Protein AF-X1N3E1-F1 (afdb_monomer_lite)

Foldseek 3Di:
DVVVVVPAQEDEDECQVTQFVNDWDADPVRATDTDGDPVVLVVLQVCVVVNRAYEYAYLADHPNVVVVLVVSVVRHYPFYYYNDPDPVVCPDPVVRD

Secondary structure (DSSP, 8-state):
-HHHHTT--EEEE-STTTTS-S--EE-TTSPEE----HHHHHHHHHHHHTT-EEEEEESS--HHHHHHHHHHTTTTEEEEEE--S-GGG--SGGGG-

Radius of gyration: 14.09 Å; chains: 1; bounding box: 42×29×33 Å

InterPro domains:
  IPR023214 HAD superfamily [G3DSA:3.40.50.1000] (1-91)
  IPR036412 HAD-like superfamily [SSF56784] (4-72)

Sequence (97 aa):
MRERAKKVKMLILDIDGVMTDGRIIYDTRGNELKCFNVLDGMGFVLLGQAKIKVALITAKGSKAVLRRAIGLKRSAIGFIVAGFKDKRDIHSPGDLL

Structure (mmCIF, N/CA/C/O backbone):
data_AF-X1N3E1-F1
#
_entry.id   AF-X1N3E1-F1
#
loop_
_atom_site.group_PDB
_atom_site.id
_atom_site.type_symbol
_atom_site.label_atom_id
_atom_site.label_alt_id
_atom_site.label_comp_id
_atom_site.label_asym_id
_atom_site.label_entity_id
_atom_site.label_seq_id
_atom_site.pdbx_PDB_ins_code
_atom_site.Cartn_x
_atom_site.Cartn_y
_atom_site.Cartn_z
_atom_site.occupancy
_atom_site.B_iso_or_equiv
_atom_site.auth_seq_id
_atom_site.auth_comp_id
_atom_site.auth_asym_id
_atom_site.auth_atom_id
_atom_site.pdbx_PDB_model_num
ATOM 1 N N . MET A 1 1 ? -22.292 5.517 1.426 1.00 79.44 1 MET A N 1
ATOM 2 C CA . MET A 1 1 ? -20.832 5.243 1.453 1.00 79.44 1 MET A CA 1
ATOM 3 C C . MET A 1 1 ? -20.249 5.273 2.870 1.00 79.44 1 MET A C 1
ATOM 5 O O . MET A 1 1 ? -19.670 4.275 3.277 1.00 79.44 1 MET A O 1
ATOM 9 N N . ARG A 1 2 ? -20.450 6.348 3.652 1.00 93.06 2 ARG A N 1
ATOM 10 C CA . ARG A 1 2 ? -19.916 6.484 5.027 1.00 93.06 2 ARG A CA 1
ATOM 11 C C . ARG A 1 2 ? -20.297 5.338 5.974 1.00 93.06 2 ARG A C 1
ATOM 13 O O . ARG A 1 2 ? -19.426 4.791 6.638 1.00 93.06 2 ARG A O 1
ATOM 20 N N . GLU A 1 3 ? -21.557 4.903 5.958 1.00 95.75 3 GLU A N 1
ATOM 21 C CA . GLU A 1 3 ? -22.015 3.785 6.804 1.00 95.75 3 GLU A CA 1
ATOM 22 C C . GLU A 1 3 ? -21.361 2.439 6.463 1.00 95.75 3 GLU A C 1
ATOM 24 O O . GLU A 1 3 ? -21.175 1.598 7.338 1.00 95.75 3 GLU A O 1
ATOM 29 N N . ARG A 1 4 ? -20.953 2.239 5.202 1.00 93.94 4 ARG A N 1
ATOM 30 C CA . ARG A 1 4 ? -20.171 1.058 4.806 1.00 93.94 4 ARG A CA 1
ATOM 31 C C . ARG A 1 4 ? -18.732 1.175 5.310 1.00 93.94 4 ARG A C 1
ATOM 33 O O . ARG A 1 4 ? -18.216 0.221 5.877 1.00 93.94 4 ARG A O 1
ATOM 40 N N . ALA A 1 5 ? -18.118 2.351 5.162 1.00 92.88 5 ALA A N 1
ATOM 41 C CA . ALA A 1 5 ? -16.736 2.603 5.575 1.00 92.88 5 ALA A CA 1
ATOM 42 C C . ALA A 1 5 ? -16.519 2.435 7.090 1.00 92.88 5 ALA A C 1
ATOM 44 O O . ALA A 1 5 ? -15.524 1.847 7.497 1.00 92.88 5 ALA A O 1
ATOM 45 N N . LYS A 1 6 ? -17.476 2.855 7.930 1.00 94.19 6 LYS A N 1
ATOM 46 C CA . LYS A 1 6 ? -17.409 2.685 9.398 1.00 94.19 6 LYS A CA 1
ATOM 47 C C . LYS A 1 6 ? -17.239 1.229 9.853 1.00 94.19 6 LYS A C 1
ATOM 49 O O . LYS A 1 6 ? -16.729 0.983 10.941 1.00 94.19 6 LYS A O 1
ATOM 54 N N . LYS A 1 7 ? -17.688 0.263 9.045 1.00 95.19 7 LYS A N 1
ATOM 55 C CA . LYS A 1 7 ? -17.621 -1.173 9.359 1.00 95.19 7 LYS A CA 1
ATOM 56 C C . LYS A 1 7 ? -16.311 -1.821 8.904 1.00 95.19 7 LYS A C 1
ATOM 58 O O . LYS A 1 7 ? -16.071 -2.983 9.220 1.00 95.19 7 LYS A O 1
ATOM 63 N N . VAL A 1 8 ? -15.475 -1.101 8.156 1.00 92.81 8 VAL A N 1
ATOM 64 C CA . VAL A 1 8 ? -14.237 -1.636 7.587 1.00 92.81 8 VAL A CA 1
ATOM 65 C C . VAL A 1 8 ? -13.222 -1.899 8.697 1.00 92.81 8 VAL A C 1
ATOM 67 O O . VAL A 1 8 ? -12.911 -1.029 9.505 1.00 92.81 8 VAL A O 1
ATOM 70 N N . LYS A 1 9 ? -12.695 -3.124 8.721 1.00 91.62 9 LYS A N 1
ATOM 71 C CA . LYS A 1 9 ? -11.614 -3.559 9.623 1.00 91.62 9 LYS A CA 1
ATOM 72 C C . LYS A 1 9 ? -10.317 -3.867 8.878 1.00 91.62 9 LYS A C 1
ATOM 74 O O . LYS A 1 9 ? -9.266 -4.002 9.502 1.00 91.62 9 LYS A O 1
ATOM 79 N N . MET A 1 10 ? -10.396 -3.987 7.555 1.00 90.06 10 MET A N 1
ATOM 80 C CA . MET A 1 10 ? -9.278 -4.324 6.690 1.00 90.06 10 MET A CA 1
ATOM 81 C C . MET A 1 10 ? -9.401 -3.600 5.350 1.00 90.06 10 MET A C 1
ATOM 83 O O . MET A 1 10 ? -10.488 -3.529 4.781 1.00 90.06 10 MET A O 1
ATOM 87 N N . LEU A 1 11 ? -8.275 -3.100 4.855 1.00 91.31 11 LEU A N 1
ATOM 88 C CA . LEU A 1 11 ? -8.121 -2.541 3.522 1.00 91.31 11 LEU A CA 1
ATOM 89 C C . LEU A 1 11 ? -7.157 -3.422 2.723 1.00 91.31 11 LEU A C 1
ATOM 91 O O . LEU A 1 11 ? -6.038 -3.681 3.162 1.00 91.31 11 LEU A O 1
ATOM 95 N N . ILE A 1 12 ? -7.598 -3.866 1.551 1.00 90.62 12 ILE A N 1
ATOM 96 C CA . ILE A 1 12 ? -6.786 -4.633 0.609 1.00 90.62 12 ILE A CA 1
ATOM 97 C C . ILE A 1 12 ? -6.531 -3.741 -0.600 1.00 90.62 12 ILE A C 1
ATOM 99 O O . ILE A 1 12 ? -7.482 -3.195 -1.161 1.00 90.62 12 ILE A O 1
ATOM 103 N N . LEU A 1 13 ? -5.266 -3.573 -0.979 1.00 92.06 13 LEU A N 1
ATOM 104 C CA . LEU A 1 13 ? -4.870 -2.714 -2.092 1.00 92.06 13 LEU A CA 1
ATOM 105 C C . LEU A 1 13 ? -4.126 -3.509 -3.157 1.00 92.06 13 LEU A C 1
ATOM 107 O O . LEU A 1 13 ? -3.273 -4.345 -2.846 1.00 92.06 13 LEU A O 1
ATOM 111 N N . ASP A 1 14 ? -4.428 -3.190 -4.413 1.00 91.31 14 ASP A N 1
ATOM 112 C CA . ASP A 1 14 ? -3.503 -3.462 -5.505 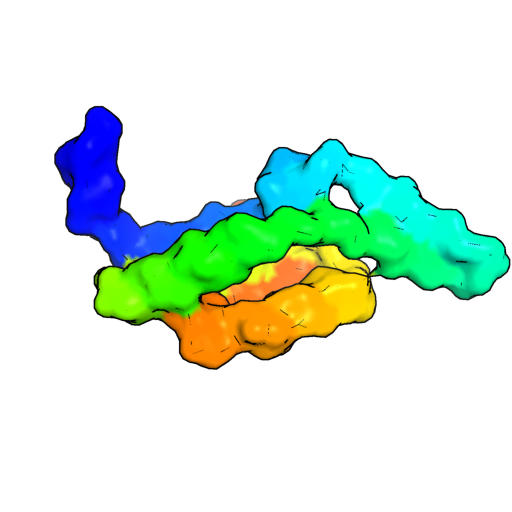1.00 91.31 14 ASP A CA 1
ATOM 113 C C . ASP A 1 14 ? -2.313 -2.501 -5.439 1.00 91.31 14 ASP A C 1
ATOM 115 O O . ASP A 1 14 ? -2.335 -1.498 -4.723 1.00 91.31 14 ASP A O 1
ATOM 119 N N . ILE A 1 15 ? -1.276 -2.800 -6.208 1.00 90.62 15 ILE A N 1
ATOM 120 C CA . ILE A 1 15 ? -0.103 -1.944 -6.326 1.00 90.62 15 ILE A CA 1
ATOM 121 C C . ILE A 1 15 ? -0.162 -1.159 -7.624 1.00 90.62 15 ILE A C 1
ATOM 123 O O . ILE A 1 15 ? -0.245 0.070 -7.594 1.00 90.62 15 ILE A O 1
ATOM 127 N N . ASP A 1 16 ? -0.116 -1.857 -8.754 1.00 90.19 16 ASP A N 1
ATOM 128 C CA . ASP A 1 16 ? 0.030 -1.212 -10.050 1.00 90.19 16 ASP A CA 1
ATOM 129 C C . ASP A 1 16 ? -1.279 -0.553 -10.485 1.00 90.19 16 ASP A C 1
ATOM 131 O O . ASP A 1 16 ? -2.303 -1.214 -10.619 1.00 90.19 16 ASP A O 1
ATOM 135 N N . GLY A 1 17 ? -1.248 0.771 -10.656 1.00 92.12 17 GLY A N 1
ATOM 136 C CA . GLY A 1 17 ? -2.431 1.582 -10.968 1.00 92.12 17 GLY A CA 1
ATOM 137 C C . GLY A 1 17 ? -3.263 2.000 -9.749 1.00 92.12 17 GLY A C 1
ATOM 138 O O . GLY A 1 17 ? -4.277 2.673 -9.916 1.00 92.12 17 GLY A O 1
ATOM 139 N N . VAL A 1 18 ? -2.849 1.621 -8.531 1.00 94.56 18 VAL A N 1
ATOM 140 C CA . VAL A 1 18 ? -3.487 2.051 -7.272 1.00 94.56 18 VAL A CA 1
ATOM 141 C C . VAL A 1 18 ? -2.494 2.795 -6.385 1.00 94.56 18 VAL A C 1
ATOM 143 O O . VAL A 1 18 ? -2.683 3.972 -6.101 1.00 94.56 18 VAL A O 1
ATOM 146 N N . MET A 1 19 ? -1.423 2.123 -5.955 1.00 93.06 19 MET A N 1
ATOM 147 C CA . MET A 1 19 ? -0.332 2.744 -5.188 1.00 93.06 19 MET A CA 1
ATOM 148 C C . MET A 1 19 ? 0.742 3.366 -6.089 1.00 93.06 19 MET A C 1
ATOM 150 O O . MET A 1 19 ? 1.628 4.081 -5.615 1.00 93.06 19 MET A O 1
ATOM 154 N N . THR A 1 20 ? 0.688 3.040 -7.378 1.00 93.88 20 THR A N 1
ATOM 155 C CA . THR A 1 20 ? 1.490 3.622 -8.450 1.00 93.88 20 THR A CA 1
ATOM 156 C C . THR A 1 20 ? 0.548 4.155 -9.524 1.00 93.88 20 THR A C 1
ATOM 158 O O . THR A 1 20 ? -0.633 3.819 -9.566 1.00 93.88 20 THR A O 1
ATOM 161 N N . ASP A 1 21 ? 1.084 4.933 -10.453 1.00 93.94 21 ASP A N 1
ATOM 162 C CA . ASP A 1 21 ? 0.361 5.384 -11.648 1.00 93.94 21 ASP A CA 1
ATOM 163 C C . ASP A 1 21 ? 0.248 4.310 -12.752 1.00 93.94 21 ASP A C 1
ATOM 165 O O . ASP A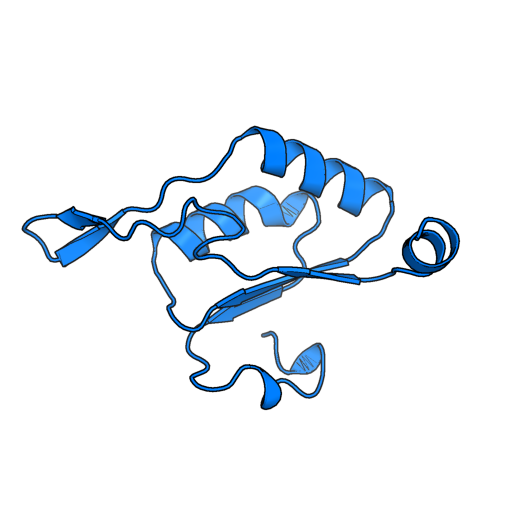 1 21 ? -0.135 4.614 -13.879 1.00 93.94 21 ASP A O 1
ATOM 169 N N . GLY A 1 22 ? 0.598 3.054 -12.448 1.00 92.06 22 GLY A N 1
ATOM 170 C CA . GLY A 1 22 ? 0.506 1.923 -13.374 1.00 92.06 22 GLY A CA 1
ATOM 171 C C . GLY A 1 22 ? 1.657 1.820 -14.376 1.00 92.06 22 GLY A C 1
ATOM 172 O O . GLY A 1 22 ? 1.714 0.849 -15.131 1.00 92.06 22 GLY A O 1
ATOM 173 N N . ARG A 1 23 ? 2.602 2.768 -14.380 1.00 93.19 23 ARG A N 1
ATOM 174 C CA . ARG A 1 23 ? 3.792 2.683 -15.231 1.00 93.19 23 ARG A CA 1
ATOM 175 C C . ARG A 1 23 ? 4.766 1.644 -14.687 1.00 93.19 23 ARG A C 1
ATOM 177 O O . ARG A 1 23 ? 5.018 1.562 -13.485 1.00 93.19 23 ARG A O 1
ATOM 184 N N . ILE A 1 24 ? 5.362 0.888 -15.603 1.00 91.12 24 ILE A N 1
ATOM 185 C CA . ILE A 1 24 ? 6.433 -0.064 -15.314 1.00 91.12 24 ILE A CA 1
ATOM 186 C C . ILE A 1 24 ? 7.663 0.391 -16.089 1.00 91.12 24 ILE A C 1
ATOM 188 O O . ILE A 1 24 ? 7.624 0.485 -17.315 1.00 91.12 24 ILE A O 1
ATOM 192 N N . ILE A 1 25 ? 8.738 0.698 -15.368 1.00 9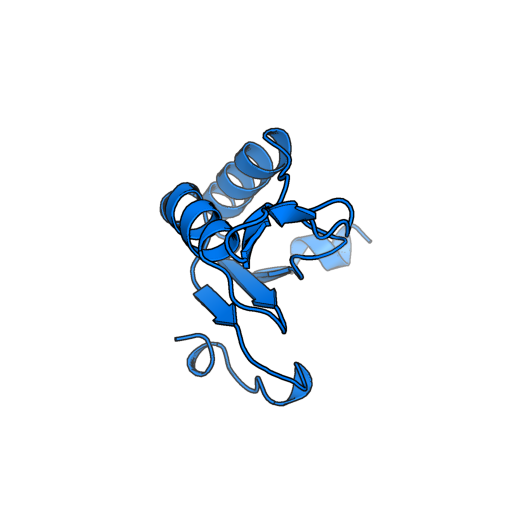3.88 25 ILE A N 1
ATOM 193 C CA . ILE A 1 25 ? 9.989 1.179 -15.953 1.00 93.88 25 ILE A CA 1
ATOM 194 C C . ILE A 1 25 ? 11.056 0.116 -15.721 1.00 93.88 25 ILE A C 1
ATOM 196 O O . ILE A 1 25 ? 11.275 -0.298 -14.583 1.00 93.88 25 ILE A O 1
ATOM 200 N N . TYR A 1 26 ? 11.726 -0.294 -16.794 1.00 93.75 26 TYR A N 1
ATOM 201 C CA . TYR A 1 26 ? 12.868 -1.199 -16.737 1.00 93.75 26 TYR A CA 1
ATOM 202 C C . TYR A 1 26 ? 14.154 -0.437 -17.047 1.00 93.75 26 TYR A C 1
ATOM 204 O O . TYR A 1 26 ? 14.188 0.362 -17.984 1.00 93.75 26 TYR A O 1
ATOM 212 N N . ASP A 1 27 ? 15.205 -0.676 -16.265 1.00 93.00 27 ASP A N 1
ATOM 213 C CA . ASP A 1 27 ? 16.550 -0.223 -16.619 1.00 93.00 27 ASP A CA 1
ATOM 214 C C . ASP A 1 27 ? 17.254 -1.223 -17.556 1.00 93.00 27 ASP A C 1
ATOM 216 O O . ASP A 1 27 ? 16.770 -2.325 -17.825 1.00 93.00 27 ASP A O 1
ATOM 220 N N . THR A 1 28 ? 18.436 -0.854 -18.046 1.00 95.50 28 THR A N 1
ATOM 221 C CA . THR A 1 28 ? 19.233 -1.686 -18.965 1.00 95.50 28 THR A CA 1
ATOM 222 C C . THR A 1 28 ? 19.789 -2.965 -18.332 1.00 95.50 28 THR A C 1
ATOM 224 O O . THR A 1 28 ? 20.329 -3.812 -19.038 1.00 95.50 28 THR A O 1
ATOM 227 N N . ARG A 1 29 ? 19.668 -3.123 -17.010 1.00 94.31 29 ARG A N 1
ATOM 228 C CA . ARG A 1 29 ? 20.092 -4.304 -16.245 1.00 94.31 29 ARG A CA 1
ATOM 229 C C . ARG A 1 29 ? 18.908 -5.198 -15.866 1.00 94.31 29 ARG A C 1
ATOM 231 O O . ARG A 1 29 ? 19.100 -6.181 -15.154 1.00 94.31 29 ARG A O 1
ATOM 238 N N . GLY A 1 30 ? 17.699 -4.863 -16.321 1.00 88.19 30 GLY A N 1
ATOM 239 C CA . GLY A 1 30 ? 16.476 -5.599 -16.015 1.00 88.19 30 GLY A CA 1
ATOM 240 C C . GLY A 1 30 ? 15.900 -5.310 -14.627 1.00 88.19 30 GLY A C 1
ATOM 241 O O . GLY A 1 30 ? 15.021 -6.045 -14.177 1.00 88.19 30 GLY A O 1
ATOM 242 N N . ASN A 1 31 ? 16.358 -4.264 -13.927 1.00 89.31 31 ASN A N 1
ATOM 243 C CA . ASN A 1 31 ? 15.708 -3.839 -12.690 1.00 89.31 31 ASN A CA 1
ATOM 244 C C . ASN A 1 31 ? 14.406 -3.106 -13.004 1.00 89.31 31 ASN A C 1
ATOM 246 O O . ASN A 1 31 ? 14.329 -2.309 -13.936 1.00 89.31 31 ASN A O 1
ATOM 250 N N . GLU A 1 32 ? 13.402 -3.336 -12.164 1.00 90.69 32 GLU A N 1
ATOM 251 C CA . GLU A 1 32 ? 12.121 -2.647 -12.243 1.00 90.69 32 GLU A CA 1
ATOM 252 C C . GLU A 1 32 ? 12.078 -1.465 -11.268 1.00 90.69 32 GLU A C 1
ATOM 254 O O . GLU A 1 32 ? 12.316 -1.626 -10.065 1.00 90.69 32 GLU A O 1
ATOM 259 N N . LEU A 1 33 ? 11.729 -0.287 -11.783 1.00 92.00 33 LEU A N 1
ATOM 260 C CA . LEU A 1 33 ? 11.481 0.918 -11.004 1.00 92.00 33 LEU A CA 1
ATOM 261 C C . LEU A 1 33 ? 9.971 1.158 -10.895 1.00 92.00 33 LEU A C 1
ATOM 263 O O . LEU A 1 33 ? 9.234 1.057 -11.877 1.00 92.00 33 LEU A O 1
ATOM 267 N N . LYS A 1 34 ? 9.526 1.520 -9.687 1.00 92.44 34 LYS A N 1
ATOM 268 C CA . LYS A 1 34 ? 8.147 1.922 -9.390 1.00 92.44 34 LYS A CA 1
ATOM 269 C C . LYS A 1 34 ? 8.140 3.228 -8.603 1.00 92.44 34 LYS A C 1
ATOM 271 O O . LYS A 1 34 ? 8.899 3.379 -7.644 1.00 92.44 34 LYS A O 1
ATOM 276 N N . CYS A 1 35 ? 7.250 4.136 -8.985 1.00 95.12 35 CYS A N 1
ATOM 277 C CA . CYS A 1 35 ? 7.016 5.396 -8.288 1.00 95.12 35 CYS A CA 1
ATOM 278 C C . CYS A 1 35 ? 5.805 5.259 -7.360 1.00 95.12 35 CYS A C 1
ATOM 280 O O . CYS A 1 35 ? 4.739 4.831 -7.795 1.00 95.12 35 CYS A O 1
ATOM 282 N N . PHE A 1 36 ? 5.971 5.641 -6.093 1.00 94.50 36 PHE A N 1
ATOM 283 C CA . PHE A 1 36 ? 4.917 5.627 -5.074 1.00 94.50 36 PHE A CA 1
ATOM 284 C C . PHE A 1 36 ? 4.662 7.041 -4.558 1.00 94.50 36 PHE A C 1
ATOM 286 O O . PHE A 1 36 ? 5.581 7.863 -4.535 1.00 94.50 36 PHE A O 1
ATOM 293 N N . ASN A 1 37 ? 3.452 7.310 -4.067 1.00 95.12 37 ASN A N 1
ATOM 294 C CA . ASN A 1 37 ? 3.130 8.603 -3.475 1.00 95.12 37 ASN A CA 1
ATOM 295 C C . ASN A 1 37 ? 3.501 8.647 -1.979 1.00 95.12 37 ASN A C 1
ATOM 297 O O . ASN A 1 37 ? 3.223 7.726 -1.203 1.00 95.12 37 ASN A O 1
ATOM 301 N N . VAL A 1 38 ? 4.147 9.734 -1.551 1.00 92.31 38 VAL A N 1
ATOM 302 C CA . VAL A 1 38 ? 4.498 9.958 -0.142 1.00 92.31 38 VAL A CA 1
ATOM 303 C C . VAL A 1 38 ? 3.255 10.162 0.730 1.00 92.31 38 VAL A C 1
ATOM 305 O O . VAL A 1 38 ? 3.230 9.677 1.862 1.00 92.31 38 VAL A O 1
ATOM 308 N N . LEU A 1 39 ? 2.208 10.795 0.190 1.00 93.25 39 LEU A N 1
ATOM 309 C CA . LEU A 1 39 ? 0.963 11.083 0.905 1.00 93.25 39 LEU A CA 1
ATOM 310 C C . LEU A 1 39 ? 0.243 9.798 1.333 1.00 93.25 39 LEU A C 1
ATOM 312 O O . LEU A 1 39 ? -0.284 9.734 2.444 1.00 93.25 39 LEU A O 1
ATOM 316 N N . ASP A 1 40 ? 0.329 8.736 0.526 1.00 92.56 40 ASP A N 1
ATOM 317 C CA . ASP A 1 40 ? -0.215 7.420 0.885 1.00 92.56 40 ASP A CA 1
ATOM 318 C C . ASP A 1 40 ? 0.411 6.887 2.177 1.00 92.56 40 ASP A C 1
ATOM 320 O O . ASP A 1 40 ? -0.256 6.232 2.974 1.00 92.56 40 ASP A O 1
ATOM 324 N N . GLY A 1 41 ? 1.686 7.210 2.427 1.00 89.81 41 GLY A N 1
ATOM 325 C CA . GLY A 1 41 ? 2.386 6.837 3.657 1.00 89.81 41 GLY A CA 1
ATOM 326 C C . GLY A 1 41 ? 1.682 7.356 4.910 1.00 89.81 41 GLY A C 1
ATOM 327 O O . GLY A 1 41 ? 1.517 6.611 5.876 1.00 89.81 41 GLY A O 1
ATOM 328 N N . MET A 1 42 ? 1.203 8.602 4.874 1.00 91.88 42 MET A N 1
ATOM 329 C CA . MET A 1 42 ? 0.410 9.176 5.962 1.00 91.88 42 MET A CA 1
ATOM 330 C C . MET A 1 42 ? -0.946 8.477 6.092 1.00 91.88 42 MET A C 1
ATOM 332 O O . MET A 1 42 ? -1.371 8.175 7.205 1.00 91.88 42 MET A O 1
ATOM 336 N N . GLY A 1 43 ? -1.585 8.140 4.968 1.00 92.81 43 GLY A N 1
ATOM 337 C CA . GLY A 1 43 ? -2.809 7.338 4.956 1.00 92.81 43 GLY A 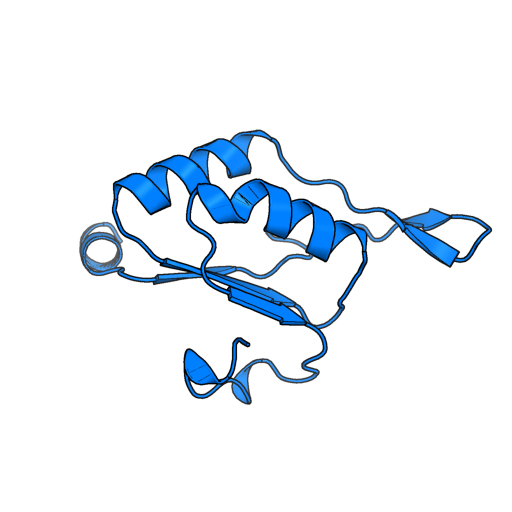CA 1
ATOM 338 C C . GLY A 1 43 ? -2.643 6.011 5.701 1.00 92.81 43 GLY A C 1
ATOM 339 O O . GLY A 1 43 ? -3.464 5.677 6.553 1.00 92.81 43 GLY A O 1
ATOM 340 N N . PHE A 1 44 ? -1.539 5.293 5.471 1.00 92.12 44 PHE A N 1
ATOM 341 C CA . PHE A 1 44 ? -1.241 4.058 6.202 1.00 92.12 44 PHE A CA 1
ATOM 342 C C . PHE A 1 44 ? -1.030 4.287 7.700 1.00 92.12 44 PHE A C 1
ATOM 344 O O . PHE A 1 44 ? -1.512 3.491 8.497 1.00 92.12 44 PHE A O 1
ATOM 351 N N . VAL A 1 45 ? -0.367 5.371 8.110 1.00 90.94 45 VAL A N 1
ATOM 352 C CA . VAL A 1 45 ? -0.230 5.709 9.540 1.00 90.94 45 VAL A CA 1
ATOM 353 C C . VAL A 1 45 ? -1.601 5.906 10.189 1.00 90.94 45 VAL A C 1
ATOM 355 O O . VAL A 1 45 ? -1.873 5.322 11.239 1.00 90.94 45 VAL A O 1
ATOM 358 N N . LEU A 1 46 ? -2.487 6.667 9.545 1.00 93.56 46 LEU A N 1
ATOM 359 C CA . LEU A 1 46 ? -3.837 6.926 10.049 1.00 93.56 46 LEU A CA 1
ATOM 360 C C . LEU A 1 46 ? -4.683 5.647 10.123 1.00 93.56 46 LEU A C 1
ATOM 362 O O . LEU A 1 46 ? -5.386 5.425 11.109 1.00 93.56 46 LEU A O 1
ATOM 366 N N . LEU A 1 47 ? -4.586 4.770 9.118 1.00 93.06 47 LEU A N 1
ATOM 367 C CA . LEU A 1 47 ? -5.264 3.469 9.127 1.00 93.06 47 LEU A CA 1
ATOM 368 C C . LEU A 1 47 ? -4.814 2.604 10.311 1.00 93.06 47 LEU A C 1
ATOM 370 O O . LEU A 1 47 ? -5.648 1.981 10.969 1.00 93.06 47 LEU A O 1
ATOM 374 N N . GLY A 1 48 ? -3.520 2.617 10.632 1.00 90.31 48 GLY A N 1
ATOM 375 C CA . GLY A 1 48 ? -2.974 1.896 11.779 1.00 90.31 48 GLY A CA 1
ATOM 376 C C . GLY A 1 48 ? -3.461 2.431 13.115 1.00 90.31 48 GLY A C 1
ATOM 377 O O . GLY A 1 48 ? -3.876 1.654 13.975 1.00 90.31 48 GLY A O 1
ATOM 378 N N . GLN A 1 49 ? -3.493 3.757 13.269 1.00 91.94 49 GLN A N 1
ATOM 379 C CA . GLN A 1 49 ? -4.079 4.412 14.444 1.00 91.94 49 GLN A CA 1
ATOM 380 C C . GLN A 1 49 ? -5.566 4.064 14.603 1.00 91.94 49 GLN A C 1
ATOM 382 O O . GLN A 1 49 ? -6.033 3.807 15.712 1.00 91.94 49 GLN A O 1
ATOM 387 N N . ALA A 1 50 ? -6.294 3.961 13.488 1.00 92.44 50 ALA A N 1
ATOM 388 C CA . ALA A 1 50 ? -7.681 3.502 13.447 1.00 92.44 50 ALA A CA 1
ATOM 389 C C . ALA A 1 50 ? -7.845 1.975 13.619 1.00 92.44 50 ALA A C 1
ATOM 391 O O . ALA A 1 50 ? -8.969 1.471 13.585 1.00 92.44 50 ALA A O 1
ATOM 392 N N . LYS A 1 51 ? -6.748 1.228 13.819 1.00 90.56 51 LYS A N 1
ATOM 393 C CA . LYS A 1 51 ? -6.710 -0.241 13.949 1.00 90.56 51 LYS A CA 1
ATOM 394 C C . LYS A 1 51 ? -7.296 -0.977 12.736 1.00 90.56 51 LYS A C 1
ATOM 396 O O . LYS A 1 51 ? -7.830 -2.080 12.872 1.00 90.56 51 LYS A O 1
ATOM 401 N N . ILE A 1 52 ? -7.195 -0.379 11.550 1.00 91.19 52 ILE A N 1
ATOM 402 C CA . ILE A 1 52 ? -7.562 -1.003 10.279 1.00 91.19 52 ILE A CA 1
ATOM 403 C C . ILE A 1 52 ? -6.329 -1.720 9.732 1.00 91.19 52 ILE A C 1
ATOM 405 O O . ILE A 1 52 ? -5.288 -1.107 9.503 1.00 91.19 52 ILE A O 1
ATOM 409 N N . LYS A 1 53 ? -6.445 -3.033 9.515 1.00 88.06 53 LYS A N 1
ATOM 410 C CA . LYS A 1 53 ? -5.359 -3.839 8.942 1.00 88.06 53 LYS A CA 1
ATOM 411 C C . LYS A 1 53 ? -5.210 -3.544 7.456 1.00 88.06 53 LYS A C 1
ATOM 413 O O . LYS A 1 53 ? -6.209 -3.370 6.763 1.00 88.06 53 LYS A O 1
ATOM 418 N N . VAL A 1 54 ? -3.982 -3.566 6.953 1.00 89.31 54 VAL A N 1
ATOM 419 C CA . VAL A 1 54 ? -3.719 -3.400 5.521 1.00 89.31 54 VAL A CA 1
ATOM 420 C C . VAL A 1 54 ? -3.042 -4.638 4.949 1.00 89.31 54 VAL A C 1
ATOM 422 O O . VAL A 1 54 ? -2.083 -5.146 5.537 1.00 89.31 54 VAL A O 1
ATOM 425 N N . ALA A 1 55 ? -3.528 -5.086 3.792 1.00 88.12 55 ALA A N 1
ATOM 426 C CA . ALA A 1 55 ? -2.886 -6.095 2.958 1.00 88.12 55 ALA A CA 1
ATOM 427 C C . ALA A 1 55 ? -2.600 -5.528 1.561 1.00 88.12 55 ALA A C 1
ATOM 429 O O . ALA A 1 55 ? -3.457 -4.874 0.963 1.00 88.12 55 ALA A O 1
ATOM 430 N N . LEU A 1 56 ? -1.401 -5.785 1.042 1.00 87.81 56 LEU A N 1
ATOM 431 C CA . LEU A 1 56 ? -1.038 -5.470 -0.340 1.00 87.81 56 LEU A CA 1
ATOM 432 C C . LEU A 1 56 ? -1.059 -6.754 -1.162 1.00 87.81 56 LEU A C 1
ATOM 434 O O . LEU A 1 56 ? -0.389 -7.711 -0.784 1.00 87.81 56 LEU A O 1
ATOM 438 N N . ILE A 1 57 ? -1.798 -6.777 -2.270 1.00 87.44 57 ILE A N 1
ATOM 439 C CA . ILE A 1 57 ? -1.917 -7.957 -3.134 1.00 87.44 57 ILE A CA 1
ATOM 440 C C . ILE A 1 57 ? -1.623 -7.559 -4.575 1.00 87.44 57 ILE A C 1
ATOM 442 O O . ILE A 1 57 ? -2.393 -6.824 -5.195 1.00 87.44 57 ILE A O 1
ATOM 446 N N . THR A 1 58 ? -0.543 -8.100 -5.132 1.00 85.81 58 THR A N 1
ATOM 447 C CA . THR A 1 58 ? -0.110 -7.846 -6.511 1.00 85.81 58 THR A CA 1
ATOM 448 C C . THR A 1 58 ? 0.193 -9.144 -7.255 1.00 85.81 58 THR A C 1
ATOM 450 O O . THR A 1 58 ? 0.664 -10.122 -6.676 1.00 85.81 58 THR A O 1
ATOM 453 N N . ALA A 1 59 ? -0.029 -9.152 -8.569 1.00 81.94 59 ALA A N 1
ATOM 454 C CA . ALA A 1 59 ? 0.381 -10.273 -9.412 1.00 81.94 59 ALA A CA 1
ATOM 455 C C . ALA A 1 59 ? 1.908 -10.328 -9.596 1.00 81.94 59 ALA A C 1
ATOM 457 O O . ALA A 1 59 ? 2.487 -11.409 -9.677 1.00 81.94 59 ALA A O 1
ATOM 458 N N . LYS A 1 60 ? 2.582 -9.169 -9.622 1.00 79.06 60 LYS A N 1
ATOM 459 C CA . LYS A 1 60 ? 4.036 -9.071 -9.813 1.00 79.06 60 LYS A CA 1
ATOM 460 C C . LYS A 1 60 ? 4.732 -8.640 -8.530 1.00 79.06 60 LYS A C 1
ATOM 462 O O . LYS A 1 60 ? 4.573 -7.511 -8.066 1.0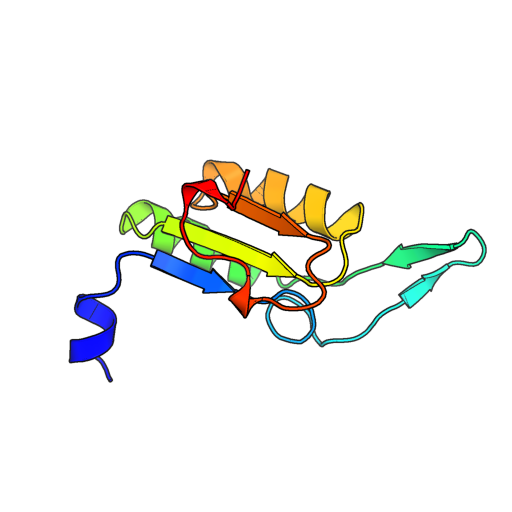0 79.06 60 LYS A O 1
ATOM 467 N N . GLY A 1 61 ? 5.553 -9.534 -7.987 1.00 79.06 61 GLY A N 1
ATOM 468 C CA . GLY A 1 61 ? 6.521 -9.182 -6.954 1.00 79.06 61 GLY A CA 1
ATOM 469 C C . GLY A 1 61 ? 7.714 -8.443 -7.554 1.00 79.06 61 GLY A C 1
ATOM 470 O O . GLY A 1 61 ? 8.217 -8.822 -8.607 1.00 79.06 61 GLY A O 1
ATOM 471 N N . SER A 1 62 ? 8.196 -7.404 -6.873 1.00 85.44 62 SER A N 1
ATOM 472 C CA . SER A 1 62 ? 9.458 -6.747 -7.220 1.00 85.44 62 SER A CA 1
ATOM 473 C C . SER A 1 62 ? 10.185 -6.259 -5.969 1.00 85.44 62 SER A C 1
ATOM 475 O O . SER A 1 62 ? 9.583 -6.054 -4.909 1.00 85.44 62 SER A O 1
ATOM 477 N N . LYS A 1 63 ? 11.500 -6.035 -6.085 1.00 88.50 63 LYS A N 1
ATOM 478 C CA . LYS A 1 63 ? 12.308 -5.483 -4.984 1.00 88.50 63 LYS A CA 1
ATOM 479 C C . LYS A 1 63 ? 11.778 -4.118 -4.525 1.00 88.50 63 LYS A C 1
ATOM 481 O O . LYS A 1 63 ? 11.787 -3.836 -3.328 1.00 88.50 63 LYS A O 1
ATOM 486 N N . ALA A 1 64 ? 11.273 -3.299 -5.452 1.00 90.38 64 ALA A N 1
ATOM 487 C CA . ALA A 1 64 ? 10.677 -1.999 -5.150 1.00 90.38 64 ALA A CA 1
ATOM 488 C C . ALA A 1 64 ? 9.404 -2.131 -4.293 1.00 90.38 64 ALA A C 1
ATOM 490 O O . ALA A 1 64 ? 9.268 -1.430 -3.288 1.00 90.38 64 ALA A O 1
ATOM 491 N N . VAL A 1 65 ? 8.516 -3.073 -4.637 1.00 89.38 65 VAL A N 1
ATOM 492 C CA . VAL A 1 65 ? 7.310 -3.386 -3.850 1.00 89.38 65 VAL A CA 1
ATOM 493 C C . VAL A 1 65 ? 7.673 -3.815 -2.433 1.00 89.38 65 VAL A C 1
ATOM 495 O O . VAL A 1 65 ? 7.163 -3.246 -1.466 1.00 89.38 65 VAL A O 1
ATOM 498 N N . LEU A 1 66 ? 8.597 -4.770 -2.301 1.00 87.56 66 LEU A N 1
ATOM 499 C CA . LEU A 1 66 ? 9.020 -5.275 -0.997 1.00 87.56 66 LEU A CA 1
ATOM 500 C C . LEU A 1 66 ? 9.615 -4.153 -0.136 1.00 87.56 66 LEU A C 1
ATOM 502 O O . LEU A 1 66 ? 9.256 -3.999 1.032 1.00 87.56 66 LEU A O 1
ATOM 506 N N . ARG A 1 67 ? 10.481 -3.316 -0.723 1.00 89.62 67 ARG A N 1
ATOM 507 C CA . ARG A 1 67 ? 11.096 -2.179 -0.028 1.00 89.62 67 ARG A CA 1
ATOM 508 C C . ARG A 1 67 ? 10.049 -1.182 0.466 1.00 89.62 67 ARG A C 1
ATOM 510 O O . ARG A 1 67 ? 10.131 -0.747 1.616 1.00 89.62 67 ARG A O 1
ATOM 517 N N . ARG A 1 68 ? 9.065 -0.837 -0.373 1.00 90.50 68 ARG A N 1
ATOM 518 C CA . ARG A 1 68 ? 7.975 0.074 0.005 1.00 90.50 68 ARG A CA 1
ATOM 519 C C . ARG A 1 68 ? 7.160 -0.493 1.158 1.00 90.50 68 ARG A C 1
ATOM 521 O O . ARG A 1 68 ? 6.903 0.215 2.128 1.00 90.50 68 ARG A O 1
ATOM 528 N N . ALA A 1 69 ? 6.797 -1.764 1.077 1.00 87.31 69 ALA A N 1
ATOM 529 C CA . ALA A 1 69 ? 5.965 -2.389 2.084 1.00 87.31 69 ALA A CA 1
ATOM 530 C C . ALA A 1 69 ? 6.685 -2.550 3.438 1.00 87.31 69 ALA A C 1
ATOM 532 O O . ALA A 1 69 ? 6.082 -2.289 4.476 1.00 87.31 69 ALA A O 1
ATOM 533 N N . ILE A 1 70 ? 7.994 -2.847 3.447 1.00 86.38 70 ILE A N 1
ATOM 534 C CA . ILE A 1 70 ? 8.820 -2.812 4.670 1.00 86.38 70 ILE A CA 1
ATOM 535 C C . ILE A 1 70 ? 8.781 -1.422 5.318 1.00 86.38 70 ILE A C 1
ATOM 537 O O . ILE A 1 70 ? 8.600 -1.317 6.531 1.00 86.38 70 ILE A O 1
ATOM 541 N N . GLY A 1 71 ? 8.902 -0.355 4.519 1.00 85.88 71 GLY A N 1
ATOM 542 C CA . GLY A 1 71 ? 8.835 1.025 5.013 1.00 85.88 71 GLY A CA 1
ATOM 543 C C . GLY A 1 71 ? 7.497 1.389 5.668 1.00 85.88 71 GLY A C 1
ATOM 544 O O . GLY A 1 71 ? 7.458 2.257 6.533 1.00 85.88 71 GLY A O 1
ATOM 545 N N . LEU A 1 72 ? 6.415 0.701 5.300 1.00 85.31 72 LEU A N 1
ATOM 546 C CA . LEU A 1 72 ? 5.056 0.935 5.797 1.00 85.31 72 LEU A CA 1
ATOM 547 C C . LEU A 1 72 ? 4.608 -0.078 6.870 1.00 85.31 72 LEU A C 1
ATOM 549 O O . LEU A 1 72 ? 3.553 0.094 7.488 1.00 85.31 72 LEU A O 1
ATOM 553 N N . LYS A 1 73 ? 5.404 -1.126 7.129 1.00 78.94 73 LYS A N 1
ATOM 554 C CA . LYS A 1 73 ? 5.077 -2.216 8.068 1.00 78.94 73 LYS A CA 1
ATOM 555 C C . LYS A 1 73 ? 4.831 -1.723 9.495 1.00 78.94 73 LYS A C 1
ATOM 557 O O . LYS 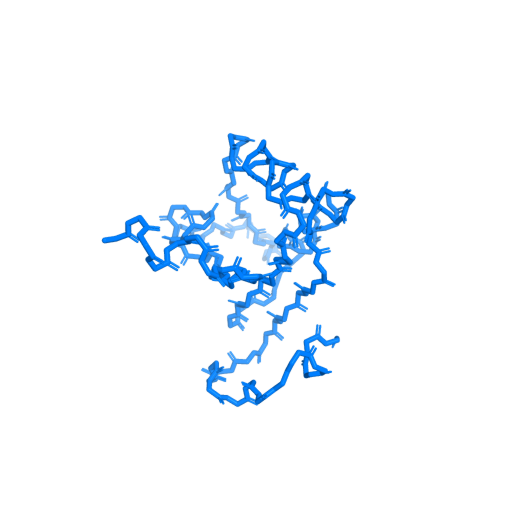A 1 73 ? 3.975 -2.254 10.189 1.00 78.94 73 LYS A O 1
ATOM 562 N N . ARG A 1 74 ? 5.544 -0.679 9.929 1.00 73.12 74 ARG A N 1
ATOM 563 C CA . ARG A 1 74 ? 5.361 -0.079 11.265 1.00 73.12 74 ARG A CA 1
ATOM 564 C C . ARG A 1 74 ? 4.070 0.734 11.396 1.00 73.12 74 ARG A C 1
ATOM 566 O O . ARG A 1 74 ? 3.668 1.031 12.513 1.00 73.12 74 ARG A O 1
ATOM 573 N N . SER A 1 75 ? 3.454 1.109 10.276 1.00 74.19 75 SER A N 1
ATOM 574 C CA . SER A 1 75 ? 2.318 2.028 10.241 1.00 74.19 75 SER A CA 1
ATOM 575 C C . SER A 1 75 ? 0.986 1.290 10.245 1.00 74.19 75 SER A C 1
ATOM 577 O O . SER A 1 75 ? 0.154 1.611 11.075 1.00 74.19 75 SER A O 1
ATOM 579 N N . ALA A 1 76 ? 0.780 0.304 9.364 1.00 75.38 76 ALA A N 1
ATOM 580 C CA . ALA A 1 76 ? -0.474 -0.472 9.313 1.00 75.38 76 ALA A CA 1
ATOM 581 C C . ALA A 1 76 ? -0.420 -1.773 8.496 1.00 75.38 76 ALA A C 1
ATOM 583 O O . ALA A 1 76 ? -1.394 -2.534 8.492 1.00 75.38 76 ALA A O 1
ATOM 584 N N . ILE A 1 77 ? 0.668 -2.021 7.756 1.00 69.75 77 ILE A N 1
ATOM 585 C CA . ILE A 1 77 ? 0.733 -3.174 6.855 1.00 69.75 77 ILE A CA 1
ATOM 586 C C . ILE A 1 77 ? 0.959 -4.447 7.659 1.00 69.75 77 ILE A C 1
ATOM 588 O O . ILE A 1 77 ? 2.007 -4.625 8.279 1.00 69.75 77 ILE A O 1
ATOM 592 N N . GLY A 1 78 ? -0.033 -5.333 7.603 1.00 63.25 78 GLY A N 1
ATOM 593 C CA . GLY A 1 78 ? 0.048 -6.668 8.178 1.00 63.25 78 GLY A CA 1
ATOM 594 C C . GLY A 1 78 ? 0.651 -7.683 7.213 1.00 63.25 78 GLY A C 1
ATOM 595 O O . GLY A 1 78 ? 1.396 -8.548 7.661 1.00 63.25 78 GLY A O 1
ATOM 596 N N . PHE A 1 79 ? 0.359 -7.568 5.909 1.00 68.00 79 PHE A N 1
ATOM 597 C CA . PHE A 1 79 ? 0.619 -8.642 4.945 1.00 68.00 79 PHE A CA 1
ATOM 598 C C . PHE A 1 79 ? 0.931 -8.131 3.531 1.00 68.00 79 PHE A C 1
ATOM 600 O O . PHE A 1 79 ? 0.377 -7.116 3.093 1.00 68.00 79 PHE A O 1
ATOM 607 N N . ILE A 1 80 ? 1.805 -8.841 2.813 1.00 69.94 80 ILE A N 1
ATOM 608 C CA . ILE A 1 80 ? 2.143 -8.583 1.407 1.00 69.94 80 ILE A CA 1
ATOM 609 C C . ILE A 1 80 ? 2.051 -9.908 0.674 1.00 69.94 80 ILE A C 1
ATOM 611 O O . ILE A 1 80 ? 2.732 -10.855 1.044 1.00 69.94 80 ILE A O 1
ATOM 615 N N . VAL A 1 81 ? 1.286 -9.930 -0.406 1.00 66.75 81 VAL A N 1
ATOM 616 C CA . VAL A 1 81 ? 1.151 -11.095 -1.269 1.00 66.75 81 VAL A CA 1
ATOM 617 C C . VAL A 1 81 ? 1.526 -10.728 -2.684 1.00 66.75 81 VAL A C 1
ATOM 619 O O . VAL A 1 81 ? 1.006 -9.769 -3.260 1.00 66.75 81 VAL A O 1
ATOM 622 N N . ALA A 1 82 ? 2.454 -11.499 -3.235 1.00 69.31 82 ALA A N 1
ATOM 623 C CA . ALA A 1 82 ? 2.959 -11.330 -4.582 1.00 69.31 82 ALA A CA 1
ATOM 624 C C . ALA A 1 82 ? 2.982 -12.674 -5.315 1.00 69.31 82 ALA A C 1
ATOM 626 O O . ALA A 1 82 ? 3.178 -13.714 -4.695 1.00 69.31 82 ALA A O 1
ATOM 627 N N . GLY A 1 83 ? 2.834 -12.642 -6.640 1.00 68.00 83 GLY A N 1
ATOM 628 C CA . GLY A 1 83 ? 3.011 -13.826 -7.488 1.00 68.00 83 GLY A CA 1
ATOM 629 C C . GLY A 1 83 ? 1.737 -14.620 -7.777 1.00 68.00 83 GLY A C 1
ATOM 630 O O . GLY A 1 83 ? 1.815 -15.671 -8.407 1.00 68.00 83 GLY A O 1
ATOM 631 N N . PHE A 1 84 ? 0.567 -14.121 -7.374 1.00 70.38 84 PHE A N 1
ATOM 632 C CA . PHE A 1 84 ? -0.708 -14.763 -7.684 1.00 70.38 84 PHE A CA 1
ATOM 633 C C . PHE A 1 84 ? -1.213 -14.314 -9.052 1.00 70.38 84 PHE A C 1
ATOM 635 O O . PHE A 1 84 ? -1.403 -13.122 -9.304 1.00 70.38 84 PHE A O 1
ATOM 642 N N . LYS A 1 85 ? -1.432 -15.284 -9.944 1.00 67.19 85 LYS A N 1
ATOM 643 C CA . LYS A 1 85 ? -2.004 -15.037 -11.273 1.00 67.19 85 LYS A CA 1
ATOM 644 C C . LYS A 1 85 ? -3.500 -14.721 -11.177 1.00 67.19 85 LYS A C 1
ATOM 646 O O . LYS A 1 85 ? -3.989 -13.890 -11.937 1.00 67.19 85 LYS A O 1
ATOM 651 N N . ASP A 1 86 ? -4.184 -15.331 -10.208 1.00 80.50 86 ASP A N 1
ATOM 652 C CA . ASP A 1 86 ? -5.566 -15.046 -9.840 1.00 80.50 86 ASP A CA 1
ATOM 653 C C . ASP A 1 86 ? -5.646 -14.644 -8.360 1.00 80.50 86 ASP A C 1
ATOM 655 O O . ASP A 1 86 ? -5.225 -15.376 -7.470 1.00 80.50 86 ASP A O 1
ATOM 659 N N . LYS A 1 87 ? -6.181 -13.450 -8.080 1.00 78.81 87 LYS A N 1
ATOM 660 C CA . LYS A 1 87 ? -6.312 -12.940 -6.705 1.00 78.81 87 LYS A CA 1
ATOM 661 C C . LYS A 1 87 ? -7.440 -13.629 -5.926 1.00 78.81 87 LYS A C 1
ATOM 663 O O . LYS A 1 87 ? -7.513 -13.458 -4.713 1.00 78.81 87 LYS A O 1
ATOM 668 N N . ARG A 1 88 ? -8.328 -14.369 -6.603 1.00 80.19 88 ARG A N 1
ATOM 669 C CA . ARG A 1 88 ? -9.441 -15.112 -5.984 1.00 80.19 88 ARG A CA 1
ATOM 670 C C . ARG A 1 88 ? -8.984 -16.356 -5.229 1.00 80.19 88 ARG A C 1
ATOM 672 O O . ARG A 1 88 ? -9.726 -16.826 -4.372 1.00 80.19 88 ARG A O 1
ATOM 679 N N . ASP A 1 89 ? -7.771 -16.825 -5.504 1.00 77.38 89 ASP A N 1
ATOM 680 C CA . ASP A 1 89 ? -7.150 -17.970 -4.826 1.00 77.38 89 ASP A CA 1
ATOM 681 C C . ASP A 1 89 ? -6.726 -17.635 -3.382 1.00 77.38 89 ASP A C 1
ATOM 683 O O . ASP A 1 89 ? -6.256 -18.490 -2.638 1.00 77.38 89 ASP A O 1
ATOM 687 N N . ILE A 1 90 ? -6.886 -16.374 -2.972 1.00 76.12 90 ILE A N 1
ATOM 688 C CA . ILE A 1 90 ? -6.637 -15.906 -1.614 1.00 76.12 90 ILE A CA 1
ATOM 689 C C . ILE A 1 90 ? -7.941 -16.057 -0.830 1.00 76.12 90 ILE A C 1
ATOM 691 O O . ILE A 1 90 ? -8.870 -15.255 -0.966 1.00 76.12 90 ILE A O 1
ATOM 695 N N . HIS A 1 91 ? -8.020 -17.100 -0.011 1.00 68.75 91 HIS A N 1
ATOM 696 C CA . HIS A 1 91 ? -9.238 -17.508 0.686 1.00 68.75 91 HIS A CA 1
ATOM 697 C C . HIS A 1 91 ? -9.280 -17.023 2.137 1.00 68.75 91 HIS A C 1
ATOM 699 O O . HIS A 1 91 ? -10.356 -16.885 2.723 1.00 68.75 91 HIS A O 1
ATOM 705 N N . SER A 1 92 ? -8.124 -16.724 2.725 1.00 65.44 92 SER A N 1
ATOM 706 C CA . SER A 1 92 ? -8.008 -16.277 4.103 1.00 65.44 92 SER A CA 1
ATOM 707 C C . SER A 1 92 ? -6.838 -15.309 4.306 1.00 65.44 92 SER A C 1
ATOM 709 O O . SER A 1 92 ? -5.867 -15.318 3.551 1.00 65.44 92 SER A O 1
ATOM 711 N N . PRO A 1 93 ? -6.858 -14.502 5.383 1.00 60.12 93 PRO A N 1
ATOM 712 C CA . PRO A 1 93 ? -5.683 -13.741 5.796 1.00 60.12 93 PRO A CA 1
ATOM 713 C C . PRO A 1 93 ? -4.443 -14.604 6.088 1.00 60.12 93 PRO A C 1
ATOM 715 O O . PRO A 1 93 ? -3.343 -14.063 6.107 1.00 60.12 93 PRO A O 1
ATOM 718 N N . GLY A 1 94 ? -4.612 -15.909 6.340 1.00 59.66 94 GLY A N 1
ATOM 719 C CA . GLY A 1 94 ? -3.515 -16.859 6.546 1.00 59.66 94 GLY A CA 1
ATOM 720 C C . GLY A 1 94 ? -2.763 -17.210 5.261 1.00 59.66 94 GLY A C 1
ATOM 721 O O . GLY A 1 94 ? -1.596 -17.576 5.336 1.00 59.66 94 GLY A O 1
ATOM 722 N N . ASP A 1 95 ? -3.387 -17.001 4.101 1.00 61.22 95 ASP A N 1
ATOM 723 C CA . ASP A 1 95 ? -2.759 -17.195 2.787 1.00 61.22 95 ASP A CA 1
ATOM 724 C C . ASP A 1 95 ? -1.847 -16.014 2.419 1.00 61.22 95 ASP A C 1
ATOM 726 O O . ASP A 1 95 ? -1.189 -16.028 1.381 1.00 61.22 95 ASP A O 1
ATOM 730 N N . LEU A 1 96 ? -1.825 -14.967 3.259 1.00 59.06 96 LEU A N 1
ATOM 731 C CA . LEU A 1 96 ? -1.094 -13.730 3.011 1.00 59.06 96 LEU A CA 1
ATOM 732 C C . LEU A 1 96 ? 0.332 -13.690 3.611 1.00 59.06 96 LEU A C 1
ATOM 734 O O . LEU A 1 96 ? 0.840 -12.598 3.890 1.00 59.06 96 LEU A O 1
ATOM 738 N N . LEU A 1 97 ? 0.950 -14.854 3.849 1.00 48.31 97 LEU A N 1
ATOM 739 C CA . LEU A 1 97 ? 2.281 -15.006 4.463 1.00 48.31 97 LEU A CA 1
ATOM 740 C C . LEU A 1 97 ? 3.427 -15.039 3.444 1.00 48.31 97 LEU A C 1
ATOM 742 O O . LEU A 1 97 ? 3.356 -15.843 2.490 1.00 48.31 97 LEU A O 1
#

pLDDT: mean 85.14, std 10.65, range [48.31, 95.75]

Organism: NCBI:txid412755